Protein AF-A0A8S2XJT2-F1 (afdb_monomer_lite)

InterPro domains:
  IPR005677 Fumarate hydratase, class II [PTHR11444] (1-74)
  IPR008948 L-Aspartase-like [SSF48557] (1-74)
  IPR022761 Fumarate lyase, N-terminal [PF00206] (7-71)
  IPR024083 Fumarase/histidase, N-terminal [G3DSA:1.10.275.10] (1-74)

Radius of gyration: 12.24 Å; chains: 1; bounding box: 31×17×32 Å

pLDDT: mean 98.11, std 0.96, range [93.81, 98.88]

Structure (mmCIF, N/CA/C/O backbone):
data_AF-A0A8S2XJT2-F1
#
_entry.id   AF-A0A8S2XJT2-F1
#
loop_
_atom_site.group_PDB
_atom_site.id
_atom_site.type_symbol
_atom_site.label_atom_id
_atom_site.label_alt_id
_atom_site.label_comp_id
_atom_site.label_asym_id
_atom_site.label_entity_id
_atom_site.label_seq_id
_atom_site.pdbx_PDB_ins_code
_atom_site.Cartn_x
_atom_site.Cartn_y
_atom_site.Cartn_z
_atom_site.occupancy
_atom_site.B_iso_or_equiv
_atom_site.auth_seq_id
_atom_site.auth_comp_id
_atom_site.auth_asym_id
_atom_site.auth_atom_id
_atom_site.pdbx_PDB_model_num
ATOM 1 N N . MET A 1 1 ? 8.528 -1.079 -9.510 1.00 96.56 1 MET A N 1
ATOM 2 C CA . MET A 1 1 ? 9.234 -1.752 -8.388 1.00 96.56 1 MET A CA 1
ATOM 3 C C . MET A 1 1 ? 8.902 -3.241 -8.398 1.00 96.56 1 MET A C 1
ATOM 5 O O . MET A 1 1 ? 7.822 -3.559 -8.879 1.00 96.56 1 MET A O 1
ATOM 9 N N . PRO A 1 2 ? 9.769 -4.159 -7.924 1.00 97.75 2 PRO A N 1
ATOM 10 C CA . PRO A 1 2 ? 9.408 -5.576 -7.828 1.00 97.75 2 PRO A CA 1
ATOM 11 C C . PRO A 1 2 ? 8.135 -5.763 -6.993 1.00 97.75 2 PRO A C 1
ATOM 13 O O . PRO A 1 2 ? 8.078 -5.273 -5.865 1.00 97.75 2 PRO A O 1
ATOM 16 N N . LEU A 1 3 ? 7.134 -6.458 -7.539 1.00 97.69 3 LEU A N 1
ATOM 17 C CA . LEU A 1 3 ? 5.825 -6.633 -6.892 1.00 97.69 3 LEU A CA 1
ATOM 18 C C . LEU A 1 3 ? 5.911 -7.235 -5.477 1.00 97.69 3 LEU A C 1
ATOM 20 O O . LEU A 1 3 ? 5.296 -6.661 -4.581 1.00 97.69 3 LEU A O 1
ATOM 24 N N . PRO A 1 4 ? 6.770 -8.239 -5.197 1.00 98.38 4 PRO A N 1
ATOM 25 C CA . PRO A 1 4 ? 6.900 -8.772 -3.838 1.00 98.38 4 PRO A CA 1
ATOM 26 C C . PRO A 1 4 ? 7.333 -7.729 -2.796 1.00 98.38 4 PRO A C 1
ATOM 28 O O . PRO A 1 4 ? 7.000 -7.832 -1.618 1.00 98.38 4 PRO A O 1
ATOM 31 N N . LEU A 1 5 ? 8.075 -6.693 -3.208 1.00 98.38 5 LEU A N 1
ATOM 32 C CA . LEU A 1 5 ? 8.452 -5.606 -2.306 1.00 98.38 5 LEU A CA 1
ATOM 33 C C . LEU A 1 5 ? 7.263 -4.671 -2.031 1.00 98.38 5 LEU A C 1
ATOM 35 O O . LEU A 1 5 ? 7.130 -4.176 -0.916 1.00 98.38 5 LEU A O 1
ATOM 39 N N . ILE A 1 6 ? 6.386 -4.456 -3.013 1.00 98.62 6 ILE A N 1
ATOM 40 C CA . ILE A 1 6 ? 5.140 -3.696 -2.834 1.00 98.62 6 ILE A CA 1
ATOM 41 C C . ILE A 1 6 ? 4.175 -4.441 -1.901 1.00 98.62 6 ILE A C 1
ATOM 43 O O . ILE A 1 6 ? 3.645 -3.837 -0.969 1.00 98.62 6 ILE A O 1
ATOM 47 N N . GLU A 1 7 ? 4.025 -5.755 -2.072 1.00 98.69 7 GLU A N 1
ATOM 48 C CA . GLU A 1 7 ? 3.258 -6.616 -1.159 1.00 98.69 7 GLU A CA 1
ATOM 49 C C . GLU A 1 7 ? 3.798 -6.519 0.280 1.00 98.69 7 GLU A C 1
ATOM 51 O O . GLU A 1 7 ? 3.035 -6.338 1.234 1.00 98.69 7 GLU A O 1
ATOM 56 N N . ALA A 1 8 ? 5.127 -6.534 0.446 1.00 98.75 8 ALA A N 1
ATOM 57 C CA . ALA A 1 8 ? 5.772 -6.354 1.747 1.00 98.75 8 ALA A CA 1
ATOM 58 C C . ALA A 1 8 ? 5.494 -4.973 2.370 1.00 98.75 8 ALA A C 1
ATOM 60 O O . ALA A 1 8 ? 5.307 -4.870 3.585 1.00 98.75 8 ALA A O 1
ATOM 61 N N . PHE A 1 9 ? 5.414 -3.910 1.563 1.00 98.69 9 PHE A N 1
ATOM 62 C CA . PHE A 1 9 ? 4.964 -2.602 2.042 1.00 98.69 9 PHE A CA 1
ATOM 63 C C . PHE A 1 9 ? 3.498 -2.633 2.500 1.00 98.69 9 PHE A C 1
ATOM 65 O O . PHE A 1 9 ? 3.188 -2.036 3.532 1.00 98.69 9 PHE A O 1
ATOM 72 N N . GLY A 1 10 ? 2.618 -3.352 1.796 1.00 98.69 10 GLY A N 1
ATOM 73 C CA . GLY A 1 10 ? 1.237 -3.590 2.232 1.00 98.69 10 GLY A CA 1
ATOM 74 C C . GLY A 1 10 ? 1.178 -4.251 3.614 1.00 98.69 10 GLY A C 1
ATOM 75 O O . GLY A 1 10 ? 0.520 -3.735 4.520 1.00 98.69 10 GLY A O 1
ATOM 76 N N . LEU A 1 11 ? 1.955 -5.321 3.824 1.00 98.81 11 LEU A N 1
ATOM 77 C CA . LEU A 1 11 ? 2.081 -5.989 5.130 1.00 98.81 11 LEU A CA 1
ATOM 78 C C . LEU A 1 11 ? 2.581 -5.035 6.225 1.00 98.81 11 LEU A C 1
ATOM 80 O O . LEU A 1 11 ? 2.001 -4.976 7.312 1.00 98.81 11 LEU A O 1
ATOM 84 N N . LEU A 1 12 ? 3.632 -4.262 5.932 1.00 98.81 12 LEU A N 1
ATOM 85 C CA . LEU A 1 12 ? 4.205 -3.289 6.862 1.00 98.81 12 LEU A CA 1
ATOM 86 C C . LEU A 1 12 ? 3.170 -2.238 7.285 1.00 98.81 12 LEU A C 1
ATOM 88 O O . LEU A 1 12 ? 2.994 -1.986 8.478 1.00 98.81 12 LEU A O 1
ATOM 92 N N . LYS A 1 13 ? 2.470 -1.626 6.325 1.00 98.69 13 LYS A N 1
ATOM 93 C CA . LYS A 1 13 ? 1.502 -0.554 6.603 1.00 98.69 13 LYS A CA 1
ATOM 94 C C . LYS A 1 13 ? 0.267 -1.076 7.333 1.00 98.69 13 LYS A C 1
ATOM 96 O O . LYS A 1 13 ? -0.189 -0.407 8.263 1.00 98.69 13 LYS A O 1
ATOM 101 N N . LYS A 1 14 ? -0.197 -2.291 7.014 1.00 98.69 14 LYS A N 1
ATOM 102 C CA . LYS A 1 14 ? -1.262 -2.971 7.767 1.00 98.69 14 LYS A CA 1
ATOM 103 C C . LYS A 1 14 ? -0.865 -3.187 9.226 1.00 98.69 14 LYS A C 1
ATOM 105 O O . LYS A 1 14 ? -1.620 -2.835 10.131 1.00 98.69 14 LYS A O 1
ATOM 110 N N . ALA A 1 15 ? 0.340 -3.707 9.470 1.00 98.69 15 ALA A N 1
ATOM 111 C CA . ALA A 1 15 ? 0.845 -3.902 10.827 1.00 98.69 15 ALA A CA 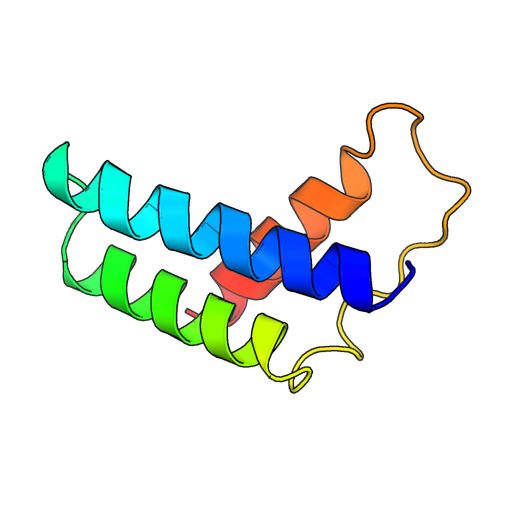1
ATOM 112 C C . ALA A 1 15 ? 0.924 -2.574 11.599 1.00 98.69 15 ALA A C 1
ATOM 114 O O . ALA A 1 15 ? 0.492 -2.507 12.752 1.00 98.69 15 ALA A O 1
ATOM 115 N N . CYS A 1 16 ? 1.401 -1.501 10.958 1.00 98.62 16 CYS A N 1
ATOM 116 C CA . CYS A 1 16 ? 1.415 -0.165 11.553 1.00 98.62 16 CYS A CA 1
ATOM 117 C C . CYS A 1 16 ? 0.008 0.329 11.920 1.00 98.62 16 CYS A C 1
ATOM 119 O O . CYS A 1 16 ? -0.164 0.854 13.018 1.00 98.62 16 CYS A O 1
ATOM 121 N N . ALA A 1 17 ? -0.994 0.152 11.052 1.00 98.50 17 ALA A N 1
ATOM 122 C CA . ALA A 1 17 ? -2.374 0.562 11.330 1.00 98.50 17 ALA A CA 1
ATOM 123 C C . ALA A 1 17 ? -2.950 -0.166 12.557 1.00 98.50 17 ALA A C 1
ATOM 125 O O . ALA A 1 17 ? -3.403 0.483 13.502 1.00 98.50 17 ALA A O 1
ATOM 126 N N . ILE A 1 18 ? -2.810 -1.497 12.596 1.00 98.12 18 ILE A N 1
ATOM 127 C CA . ILE A 1 18 ? -3.268 -2.347 13.708 1.00 98.12 18 ILE A CA 1
ATOM 128 C C . ILE A 1 18 ? -2.591 -1.956 15.029 1.00 98.12 18 ILE A C 1
ATOM 130 O O . ILE A 1 18 ? -3.237 -1.905 16.077 1.00 98.12 18 ILE A O 1
ATOM 134 N N . VAL A 1 19 ? -1.281 -1.688 15.011 1.00 98.50 19 VAL A N 1
ATOM 135 C CA . VAL A 1 19 ? -0.564 -1.253 16.218 1.00 98.50 19 VAL A CA 1
ATOM 136 C C . VAL A 1 19 ? -1.019 0.145 16.634 1.00 98.50 19 VAL A C 1
ATOM 138 O O . VAL A 1 19 ? -1.345 0.340 17.802 1.00 98.50 19 VAL A O 1
ATOM 141 N N . ASN A 1 20 ? -1.120 1.095 15.703 1.00 98.50 20 ASN A N 1
ATOM 142 C CA . ASN A 1 20 ? -1.522 2.473 15.999 1.00 98.50 20 ASN A CA 1
ATOM 143 C C . ASN A 1 20 ? -2.950 2.572 16.549 1.00 98.50 20 ASN A C 1
ATOM 145 O O . ASN A 1 20 ? -3.225 3.455 17.361 1.00 98.50 20 ASN A O 1
ATOM 149 N N . GLN A 1 21 ? -3.844 1.647 16.190 1.00 97.31 21 GLN A N 1
ATOM 150 C CA . GLN A 1 21 ? -5.176 1.537 16.793 1.00 97.31 21 GLN A CA 1
ATOM 151 C C . GLN A 1 21 ? -5.111 1.352 18.315 1.00 97.31 21 GLN A C 1
ATOM 153 O O . GLN A 1 21 ? -5.888 1.960 19.048 1.00 97.31 21 GLN A O 1
ATOM 158 N N . LYS A 1 22 ? -4.122 0.600 18.815 1.00 96.88 22 LYS A N 1
ATOM 159 C CA . LYS A 1 22 ? -3.888 0.420 20.260 1.00 96.88 22 LYS A CA 1
ATOM 160 C C . LYS A 1 22 ? -3.353 1.681 20.947 1.00 96.88 22 LYS A C 1
ATOM 162 O O . LYS A 1 22 ? -3.424 1.772 22.168 1.00 96.88 22 LYS A O 1
ATOM 167 N N . PHE A 1 23 ? -2.836 2.638 20.177 1.00 97.75 23 PHE A N 1
ATOM 168 C CA . PHE A 1 23 ? -2.264 3.899 20.655 1.00 97.75 23 PHE A CA 1
ATOM 169 C C . PHE A 1 23 ? -3.116 5.129 20.291 1.00 97.75 23 PHE A C 1
ATOM 171 O O . PHE A 1 23 ? -2.639 6.256 20.405 1.00 97.75 23 PHE A O 1
ATOM 178 N N . GLY A 1 24 ? -4.380 4.935 19.892 1.00 96.50 24 GLY A N 1
ATOM 179 C CA . GLY A 1 24 ? -5.351 6.024 19.725 1.00 96.50 24 GLY A CA 1
ATOM 180 C C . GLY A 1 24 ? -5.759 6.352 18.287 1.00 96.50 24 GLY A C 1
ATOM 181 O O . GLY A 1 24 ? -6.508 7.306 18.084 1.00 96.50 24 GLY A O 1
ATOM 182 N N . LEU A 1 25 ? -5.325 5.579 17.284 1.00 97.81 25 LEU A N 1
ATOM 183 C CA . LEU A 1 25 ? -5.886 5.690 15.934 1.00 97.81 25 LEU A CA 1
ATOM 184 C C . LEU A 1 25 ? -7.350 5.221 15.931 1.00 97.81 25 LEU A C 1
ATOM 186 O O . LEU A 1 25 ? -7.671 4.158 16.458 1.00 97.81 25 LEU A O 1
ATOM 190 N N . ALA A 1 26 ? -8.240 5.997 15.309 1.00 98.06 26 ALA A N 1
ATOM 191 C CA . ALA A 1 26 ? -9.658 5.656 15.231 1.00 98.06 26 ALA A CA 1
ATOM 192 C C . ALA A 1 26 ? -9.879 4.318 14.503 1.00 98.06 26 ALA A C 1
ATOM 194 O O . ALA A 1 26 ? -9.353 4.125 13.406 1.00 98.06 26 ALA A O 1
ATOM 195 N N . ASN A 1 27 ? -10.719 3.439 15.067 1.00 97.25 27 ASN A N 1
ATOM 196 C CA . ASN A 1 27 ? -11.012 2.110 14.505 1.00 97.25 27 ASN A CA 1
ATOM 197 C C . ASN A 1 27 ? -11.385 2.180 13.021 1.00 97.25 27 ASN A C 1
ATOM 199 O O . ASN A 1 27 ? -10.742 1.538 12.205 1.00 97.25 27 ASN A O 1
ATOM 203 N N . LYS A 1 28 ? -12.323 3.067 12.658 1.00 98.06 28 LYS A N 1
ATOM 204 C CA . LYS A 1 28 ? -12.758 3.254 11.266 1.00 98.06 28 LYS A CA 1
ATOM 205 C C . LYS A 1 28 ? -11.593 3.552 10.312 1.00 98.06 28 LYS A C 1
ATOM 207 O O . LYS A 1 28 ? -11.602 3.083 9.182 1.00 98.06 28 LYS A O 1
ATOM 212 N N . LEU A 1 29 ? -10.610 4.336 10.760 1.00 98.00 29 LEU A N 1
ATOM 213 C CA . LEU A 1 29 ? -9.443 4.683 9.952 1.00 98.00 29 LEU A CA 1
ATOM 214 C C . LEU A 1 29 ? -8.449 3.514 9.877 1.00 98.00 29 LEU A C 1
ATOM 216 O O . LEU A 1 29 ? -7.937 3.228 8.801 1.00 98.00 29 LEU A O 1
ATOM 220 N N . SER A 1 30 ? -8.216 2.814 10.992 1.00 98.44 30 SER A N 1
ATOM 221 C CA . SER A 1 30 ? -7.400 1.589 11.022 1.00 98.44 30 SER A CA 1
ATOM 222 C C . SER A 1 30 ? -7.957 0.512 10.085 1.00 98.44 30 SER A C 1
ATOM 224 O O . SER A 1 30 ? -7.206 -0.080 9.308 1.00 98.44 30 SER A O 1
ATOM 226 N N . ASP A 1 31 ? -9.275 0.308 10.115 1.00 98.31 31 ASP A N 1
ATOM 227 C CA . ASP A 1 31 ? -9.976 -0.691 9.310 1.00 98.31 31 ASP A CA 1
ATOM 228 C C . ASP A 1 31 ? -9.900 -0.348 7.815 1.00 98.31 31 ASP A C 1
ATOM 230 O O . ASP A 1 31 ? -9.545 -1.206 7.008 1.00 98.31 31 ASP A O 1
ATOM 234 N N . ALA A 1 32 ? -10.140 0.918 7.449 1.00 98.62 32 ALA A N 1
ATOM 235 C CA . ALA A 1 32 ? -10.048 1.381 6.063 1.00 98.62 32 ALA A CA 1
ATOM 236 C C . ALA A 1 32 ? -8.620 1.248 5.499 1.00 98.62 32 ALA A C 1
ATOM 238 O O . ALA A 1 32 ? -8.424 0.710 4.407 1.00 98.62 32 ALA A O 1
ATOM 239 N N . ILE A 1 33 ? -7.606 1.648 6.278 1.00 98.75 33 ILE A N 1
ATOM 240 C CA . ILE A 1 33 ? -6.193 1.466 5.910 1.00 98.75 33 ILE A CA 1
ATOM 241 C C . ILE A 1 33 ? -5.864 -0.023 5.759 1.00 98.75 33 ILE A C 1
ATOM 243 O O . ILE A 1 33 ? -5.207 -0.411 4.794 1.00 98.75 33 ILE A O 1
ATOM 247 N N . SER A 1 34 ? -6.318 -0.861 6.694 1.00 98.69 34 SER A N 1
ATOM 248 C CA . SER A 1 34 ? -6.056 -2.303 6.669 1.00 98.69 34 SER A CA 1
ATOM 249 C C . SER A 1 34 ? -6.674 -2.970 5.443 1.00 98.69 34 SER A C 1
ATOM 251 O O . SER A 1 34 ? -6.007 -3.783 4.808 1.00 98.69 34 SER A O 1
ATOM 253 N N . GLN A 1 35 ? -7.894 -2.577 5.065 1.00 98.75 35 GLN A N 1
ATOM 254 C CA . GLN A 1 35 ? -8.552 -3.060 3.853 1.00 98.75 35 GLN A CA 1
ATOM 255 C C . GLN A 1 35 ? -7.778 -2.661 2.589 1.00 98.75 35 GLN A C 1
ATOM 257 O O . GLN A 1 35 ? -7.537 -3.505 1.729 1.00 98.75 35 GLN A O 1
ATOM 262 N N . ALA A 1 36 ? -7.343 -1.402 2.482 1.00 98.75 36 ALA A N 1
ATOM 263 C CA . ALA A 1 36 ? -6.524 -0.960 1.354 1.00 98.75 36 ALA A CA 1
ATOM 264 C C . ALA A 1 36 ? -5.185 -1.718 1.286 1.00 98.75 36 ALA A C 1
ATOM 266 O O . ALA A 1 36 ? -4.731 -2.081 0.202 1.00 98.75 36 ALA A O 1
ATOM 267 N N . CYS A 1 37 ? -4.566 -2.009 2.436 1.00 98.81 37 CYS A N 1
ATOM 268 C CA . CYS A 1 37 ? -3.349 -2.818 2.489 1.00 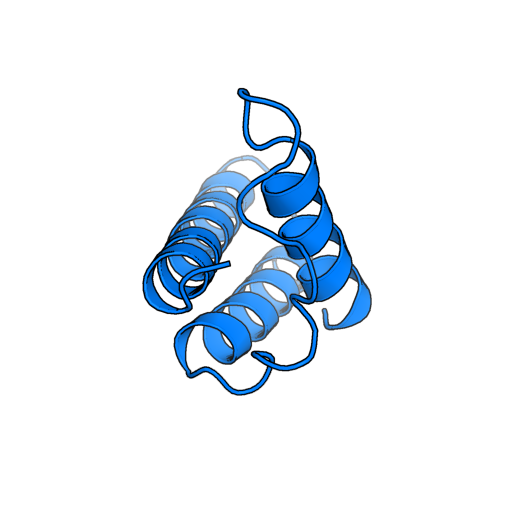98.81 37 CYS A CA 1
ATOM 269 C C . CYS A 1 37 ? -3.585 -4.261 2.022 1.00 98.81 37 CYS A C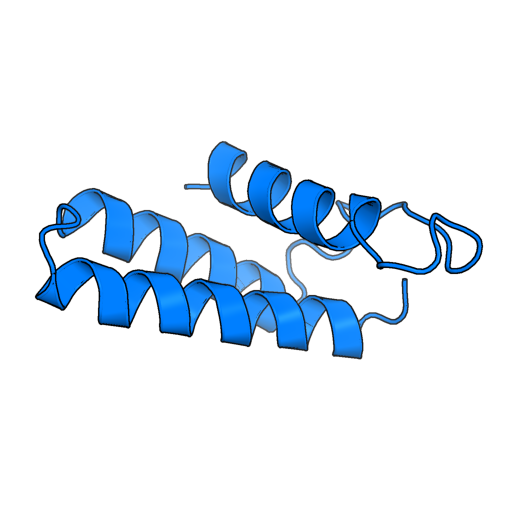 1
ATOM 271 O O . CYS A 1 37 ? -2.733 -4.797 1.321 1.00 98.81 37 CYS A O 1
ATOM 273 N N . ASP A 1 38 ? -4.721 -4.875 2.365 1.00 98.81 38 ASP A N 1
ATOM 274 C CA . ASP A 1 38 ? -5.071 -6.220 1.889 1.00 98.81 38 ASP A CA 1
ATOM 275 C C . ASP A 1 38 ? -5.220 -6.265 0.366 1.00 98.81 38 ASP A C 1
ATOM 277 O O . ASP A 1 38 ? -4.739 -7.193 -0.273 1.00 98.81 38 ASP A O 1
ATOM 281 N N . GLU A 1 39 ? -5.780 -5.223 -0.250 1.00 98.69 39 GLU A N 1
ATOM 282 C CA . GLU A 1 39 ? -5.855 -5.135 -1.713 1.00 98.69 39 GLU A CA 1
ATOM 283 C C . GLU A 1 39 ? -4.481 -4.976 -2.383 1.00 98.69 39 GLU A C 1
ATOM 285 O O . GLU A 1 39 ? -4.288 -5.466 -3.498 1.00 98.69 39 GLU A O 1
ATOM 290 N N . ILE A 1 40 ? -3.514 -4.340 -1.709 1.00 98.69 40 ILE A N 1
ATOM 291 C CA . ILE A 1 40 ? -2.112 -4.299 -2.160 1.00 98.69 40 ILE A CA 1
ATOM 292 C C . ILE A 1 40 ? -1.473 -5.686 -2.047 1.00 98.69 40 ILE A C 1
ATOM 294 O O . ILE A 1 40 ? -0.822 -6.125 -2.990 1.00 98.69 40 ILE A O 1
ATOM 298 N N . ILE A 1 41 ? -1.662 -6.376 -0.918 1.00 98.75 41 ILE A N 1
ATOM 299 C CA . ILE A 1 41 ? -1.104 -7.718 -0.671 1.00 98.75 41 ILE A CA 1
ATOM 300 C C . ILE A 1 41 ? -1.674 -8.739 -1.666 1.00 98.75 41 ILE A C 1
ATOM 302 O O . ILE A 1 41 ? -0.938 -9.580 -2.169 1.00 98.75 41 ILE A O 1
ATOM 306 N N . ASP A 1 42 ? -2.960 -8.624 -2.001 1.00 98.44 42 ASP A N 1
ATOM 307 C CA . ASP A 1 42 ? -3.632 -9.453 -3.008 1.00 98.44 42 ASP A CA 1
ATOM 308 C C . ASP A 1 42 ? -3.224 -9.102 -4.456 1.00 98.44 42 ASP A C 1
ATOM 310 O O . ASP A 1 42 ? -3.700 -9.728 -5.406 1.00 98.44 42 ASP A O 1
ATOM 314 N N . GLY A 1 43 ? -2.404 -8.063 -4.657 1.00 98.06 43 GLY A N 1
ATOM 315 C CA . GLY A 1 43 ? -1.957 -7.603 -5.973 1.00 98.06 43 GLY A CA 1
ATOM 316 C C . GLY A 1 43 ? -3.021 -6.872 -6.801 1.00 98.06 43 GLY A C 1
ATOM 317 O O . GLY A 1 43 ? -2.798 -6.592 -7.980 1.00 98.06 43 GLY A O 1
ATOM 318 N N . LYS A 1 44 ? -4.174 -6.519 -6.216 1.00 98.56 44 LYS A N 1
ATOM 319 C CA . LYS A 1 44 ? -5.289 -5.854 -6.926 1.00 98.56 44 LYS A CA 1
ATOM 320 C C . LYS A 1 44 ? -4.946 -4.434 -7.375 1.00 98.56 44 LYS A C 1
ATOM 322 O O . LYS A 1 44 ? -5.592 -3.912 -8.276 1.00 98.56 44 LYS A O 1
ATOM 327 N N . LEU A 1 45 ? -3.944 -3.816 -6.748 1.00 98.31 45 LEU A N 1
ATOM 328 C CA . LEU A 1 45 ? -3.537 -2.430 -6.991 1.00 98.31 45 LEU A CA 1
ATOM 329 C C . LEU A 1 45 ? -2.167 -2.305 -7.682 1.00 98.31 45 LEU A C 1
ATOM 331 O O . LEU A 1 45 ? -1.583 -1.224 -7.677 1.00 98.31 45 LEU A O 1
ATOM 335 N N . ASN A 1 46 ? -1.644 -3.383 -8.279 1.00 98.06 46 ASN A N 1
ATOM 336 C CA . ASN A 1 46 ? -0.292 -3.421 -8.858 1.00 98.06 46 ASN A CA 1
ATOM 337 C C . ASN A 1 46 ? -0.020 -2.313 -9.892 1.00 98.06 46 ASN A C 1
ATOM 339 O O . ASN A 1 46 ? 1.087 -1.771 -9.932 1.00 98.06 46 ASN A O 1
ATOM 343 N N . ASP A 1 47 ? -1.034 -1.917 -10.662 1.00 98.31 47 ASP A N 1
ATOM 344 C CA . ASP A 1 47 ? -0.920 -0.874 -11.690 1.00 98.31 47 ASP A CA 1
ATOM 345 C C . ASP A 1 47 ? -0.711 0.543 -11.111 1.00 98.31 47 ASP A C 1
ATOM 347 O O . ASP A 1 47 ? -0.343 1.467 -11.837 1.00 98.31 47 ASP A O 1
ATOM 351 N N . HIS A 1 48 ? -0.880 0.730 -9.797 1.00 98.50 48 HIS A N 1
ATOM 352 C CA . HIS A 1 48 ? -0.712 2.018 -9.112 1.00 98.50 48 HIS A CA 1
ATOM 353 C C . HIS A 1 48 ? 0.710 2.265 -8.569 1.00 98.50 48 HIS A C 1
ATOM 355 O O . HIS A 1 48 ? 0.946 3.262 -7.877 1.00 98.50 48 HIS A O 1
ATOM 361 N N . PHE A 1 49 ? 1.676 1.398 -8.900 1.00 98.38 49 PHE A N 1
ATOM 362 C CA . PHE A 1 49 ? 3.071 1.493 -8.441 1.00 98.38 49 PHE A CA 1
ATOM 363 C C . PHE A 1 49 ? 4.074 1.674 -9.598 1.00 98.38 49 PHE A C 1
ATOM 365 O O . PHE A 1 49 ? 4.937 0.816 -9.824 1.00 98.38 49 PHE A O 1
ATOM 372 N N . PRO A 1 50 ? 4.015 2.802 -10.336 1.00 98.12 50 PRO A N 1
ATOM 373 C CA . PRO A 1 50 ? 4.770 2.997 -11.578 1.00 98.12 50 PRO A CA 1
ATOM 374 C C . PRO A 1 50 ? 6.267 3.280 -11.367 1.00 98.12 50 PRO A C 1
ATOM 376 O O . PRO A 1 50 ? 7.028 3.360 -12.331 1.00 98.12 50 PRO A O 1
ATOM 379 N N . LEU A 1 51 ? 6.715 3.473 -10.122 1.00 98.00 51 LEU A N 1
ATOM 380 C CA . LEU A 1 51 ? 8.079 3.910 -9.835 1.00 98.00 51 LEU A CA 1
ATOM 381 C C . LEU A 1 51 ? 9.130 2.856 -10.212 1.00 98.00 51 LEU A C 1
ATOM 383 O O . LEU A 1 51 ? 8.990 1.655 -9.948 1.00 98.00 51 LEU A O 1
ATOM 387 N N . SER A 1 52 ? 10.228 3.330 -10.801 1.00 96.38 52 SER A N 1
ATOM 388 C CA . SER A 1 52 ? 11.373 2.495 -11.169 1.00 96.38 52 SER A CA 1
ATOM 389 C C . SER A 1 52 ? 12.272 2.180 -9.963 1.00 96.38 52 SER A C 1
ATOM 391 O O . SER A 1 52 ? 12.186 2.819 -8.917 1.00 96.38 52 SER A O 1
ATOM 393 N N . ILE A 1 53 ? 13.167 1.199 -10.112 1.00 97.31 53 ILE A N 1
ATOM 394 C CA . ILE A 1 53 ? 14.178 0.863 -9.090 1.00 97.31 53 ILE A CA 1
ATOM 395 C C . ILE A 1 53 ? 15.192 2.009 -8.919 1.00 97.31 53 ILE A C 1
ATOM 397 O O . ILE A 1 53 ? 15.690 2.242 -7.820 1.00 97.31 53 ILE A O 1
ATOM 401 N N . TRP A 1 54 ? 15.462 2.756 -9.991 1.00 97.31 54 TRP A N 1
ATOM 402 C CA . TRP A 1 54 ? 16.444 3.840 -10.044 1.00 97.31 54 TRP A CA 1
ATOM 403 C C . TRP A 1 54 ? 15.843 5.141 -9.513 1.00 97.31 54 TRP A C 1
ATOM 405 O O . TRP A 1 54 ? 15.490 6.054 -10.257 1.00 97.31 54 TRP A O 1
ATOM 415 N N . GLN A 1 55 ? 15.674 5.184 -8.2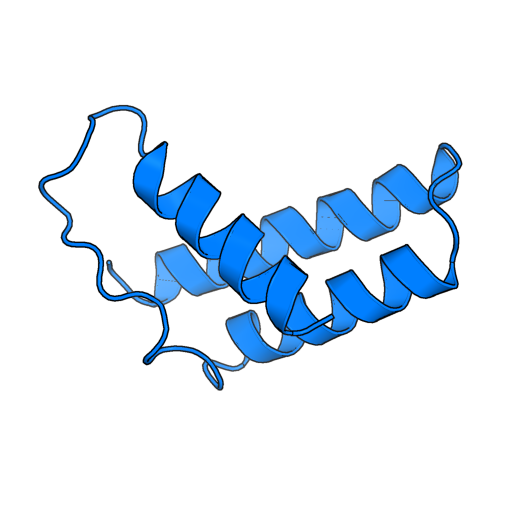01 1.00 96.50 55 GLN A N 1
ATOM 416 C CA . GLN A 1 55 ? 15.059 6.283 -7.466 1.00 96.50 55 GLN A CA 1
ATOM 417 C C .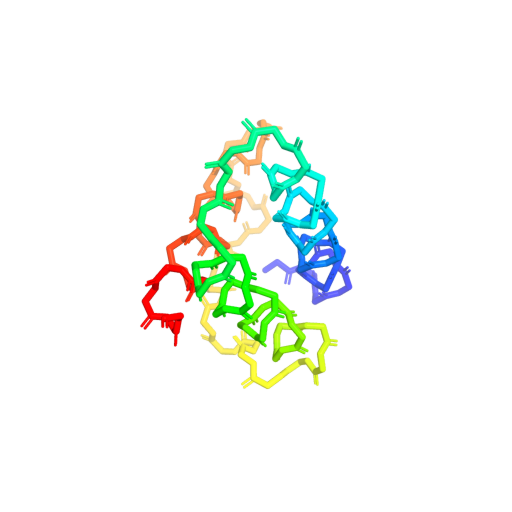 GLN A 1 55 ? 16.008 6.727 -6.333 1.00 96.50 55 GLN A C 1
ATOM 419 O O . GLN A 1 55 ? 17.164 6.300 -6.291 1.00 96.50 55 GLN A O 1
ATOM 424 N N . THR A 1 56 ? 15.562 7.578 -5.404 1.00 93.88 56 THR A N 1
ATOM 425 C CA . THR A 1 56 ? 16.369 7.892 -4.207 1.00 93.88 56 THR A CA 1
ATOM 426 C C . THR A 1 56 ? 16.799 6.624 -3.451 1.00 93.88 56 THR A C 1
ATOM 428 O O . THR A 1 56 ? 15.992 5.717 -3.236 1.00 93.88 56 THR A O 1
ATOM 431 N N . GLY A 1 57 ? 18.057 6.572 -2.998 1.00 96.38 57 GLY A N 1
ATOM 432 C CA . GLY A 1 57 ? 18.643 5.393 -2.342 1.00 96.38 57 GLY A CA 1
ATOM 433 C C . GLY A 1 57 ? 17.997 5.011 -1.005 1.00 96.38 57 GLY A C 1
ATOM 434 O O . GLY A 1 57 ? 18.133 3.878 -0.558 1.00 96.38 57 GLY A O 1
ATOM 435 N N . SER A 1 58 ? 17.250 5.925 -0.384 1.00 97.75 58 SER A N 1
ATOM 436 C CA . SER A 1 58 ? 16.451 5.643 0.815 1.00 97.75 58 SER A CA 1
ATOM 437 C C . SER A 1 58 ? 15.129 4.924 0.520 1.00 97.75 58 SER A C 1
ATOM 439 O O . SER A 1 58 ? 14.449 4.501 1.451 1.00 97.75 58 SER A O 1
ATOM 441 N N . GLY A 1 59 ? 14.705 4.850 -0.748 1.00 97.62 59 GLY A N 1
ATOM 442 C CA . GLY A 1 59 ? 13.394 4.318 -1.132 1.00 97.62 59 GLY A CA 1
ATOM 443 C C . GLY A 1 59 ? 12.206 5.211 -0.744 1.00 97.62 59 GLY A C 1
ATOM 444 O O . GLY A 1 59 ? 11.062 4.755 -0.774 1.00 97.62 59 GLY A O 1
ATOM 445 N N . THR A 1 60 ? 12.443 6.484 -0.392 1.00 98.12 60 THR A N 1
ATOM 446 C CA . THR A 1 60 ? 11.391 7.411 0.073 1.00 98.12 60 THR A CA 1
ATOM 447 C C . THR A 1 60 ? 10.234 7.532 -0.918 1.00 98.12 60 THR A C 1
ATOM 449 O O . THR A 1 60 ? 9.084 7.569 -0.492 1.00 98.12 60 THR A O 1
ATOM 452 N N . GLN A 1 61 ? 10.511 7.556 -2.226 1.00 98.50 61 GLN A N 1
ATOM 453 C CA . GLN A 1 61 ? 9.469 7.702 -3.249 1.00 98.50 61 GLN A CA 1
ATOM 454 C C . GLN A 1 61 ? 8.532 6.486 -3.266 1.00 98.50 61 GLN A C 1
ATOM 456 O O . GLN A 1 61 ? 7.321 6.666 -3.263 1.00 98.50 61 GLN A O 1
ATOM 461 N N . THR A 1 62 ? 9.059 5.261 -3.176 1.00 98.50 62 THR A N 1
ATOM 462 C CA . THR A 1 62 ? 8.232 4.041 -3.076 1.00 98.50 62 THR A CA 1
ATOM 463 C C . THR A 1 62 ? 7.422 4.006 -1.784 1.00 98.50 62 THR A C 1
ATOM 465 O O . THR A 1 62 ? 6.227 3.722 -1.824 1.00 98.50 62 THR A O 1
ATOM 468 N N . ASN A 1 63 ? 8.031 4.352 -0.643 1.00 98.69 63 ASN A N 1
ATOM 469 C CA . ASN A 1 63 ? 7.296 4.432 0.623 1.00 98.69 63 ASN A CA 1
ATOM 470 C C . ASN A 1 63 ? 6.144 5.450 0.551 1.00 98.69 63 ASN A C 1
ATOM 472 O O . ASN A 1 63 ? 5.056 5.172 1.050 1.00 98.69 63 ASN A O 1
ATOM 476 N N . MET A 1 64 ? 6.368 6.613 -0.070 1.00 98.75 64 MET A N 1
ATOM 477 C CA . MET A 1 64 ? 5.324 7.623 -0.251 1.00 98.75 64 MET A CA 1
ATOM 478 C C . MET A 1 64 ? 4.257 7.192 -1.254 1.00 98.75 64 MET A C 1
ATOM 480 O O . MET A 1 64 ? 3.081 7.337 -0.946 1.00 98.75 64 MET A O 1
ATOM 484 N N . ASN A 1 65 ? 4.634 6.573 -2.374 1.00 98.69 65 ASN A N 1
ATOM 485 C CA . ASN A 1 65 ? 3.680 6.034 -3.342 1.00 98.69 65 ASN A CA 1
ATOM 486 C C . ASN A 1 65 ? 2.727 5.028 -2.677 1.00 98.69 65 ASN A C 1
ATOM 488 O O . ASN A 1 65 ? 1.524 5.102 -2.904 1.00 98.69 65 ASN A O 1
ATOM 492 N N . VAL A 1 66 ? 3.230 4.145 -1.806 1.00 98.75 66 VAL A N 1
ATOM 493 C CA . VAL A 1 66 ? 2.371 3.240 -1.025 1.00 98.75 66 VAL A CA 1
ATOM 494 C C . VAL A 1 66 ? 1.450 4.005 -0.078 1.00 98.75 66 VAL A C 1
ATOM 496 O O . VAL A 1 66 ? 0.258 3.707 -0.038 1.00 98.75 66 VAL A O 1
ATOM 499 N N . ASN A 1 67 ? 1.959 5.000 0.655 1.00 98.81 67 ASN A N 1
ATOM 500 C CA . ASN A 1 67 ? 1.118 5.817 1.537 1.00 98.81 67 ASN A CA 1
ATOM 501 C C . ASN A 1 67 ? -0.021 6.500 0.764 1.00 98.81 67 ASN A C 1
ATOM 503 O O . ASN A 1 67 ? -1.157 6.505 1.229 1.00 98.81 67 ASN A O 1
ATOM 507 N N . GLU A 1 68 ? 0.278 7.060 -0.407 1.00 98.88 68 GLU A N 1
ATOM 508 C CA . GLU A 1 68 ? -0.689 7.769 -1.246 1.00 98.88 68 GLU A CA 1
ATOM 509 C C . GLU A 1 68 ? -1.736 6.820 -1.835 1.00 98.88 68 GLU A C 1
ATOM 511 O O . GLU A 1 68 ? -2.923 7.142 -1.807 1.00 98.88 68 GLU A O 1
ATOM 516 N N . VAL A 1 69 ? -1.340 5.635 -2.315 1.00 98.81 69 VAL A N 1
ATOM 517 C CA . VAL A 1 69 ? -2.289 4.629 -2.826 1.00 98.81 69 VAL A CA 1
ATOM 518 C C . VAL A 1 69 ? -3.223 4.153 -1.714 1.00 98.81 69 VAL A C 1
ATOM 520 O O . VAL A 1 69 ? -4.437 4.153 -1.904 1.00 98.81 69 VAL A O 1
ATOM 523 N N . ILE A 1 70 ? -2.683 3.830 -0.533 1.00 98.81 70 ILE A N 1
ATOM 524 C CA . ILE A 1 70 ? -3.487 3.452 0.641 1.00 98.81 70 ILE A CA 1
ATOM 525 C C . ILE A 1 70 ? -4.451 4.580 1.013 1.00 98.81 70 ILE A C 1
ATOM 527 O O . ILE A 1 70 ? -5.639 4.333 1.184 1.00 98.81 70 ILE A O 1
ATOM 531 N N . SER A 1 71 ? -3.952 5.814 1.117 1.00 98.69 71 SER A N 1
ATOM 532 C CA . SER A 1 71 ? -4.751 6.962 1.551 1.00 98.69 71 SER A CA 1
ATOM 533 C C . SER A 1 71 ? -5.868 7.327 0.578 1.00 98.69 71 SER A C 1
ATOM 535 O O . SER A 1 71 ? -6.882 7.843 1.026 1.00 98.69 71 SER A O 1
ATOM 537 N N . ASN A 1 72 ? -5.681 7.131 -0.730 1.00 98.56 72 ASN A N 1
ATOM 538 C CA . ASN A 1 72 ? -6.732 7.401 -1.716 1.00 98.56 72 ASN A CA 1
A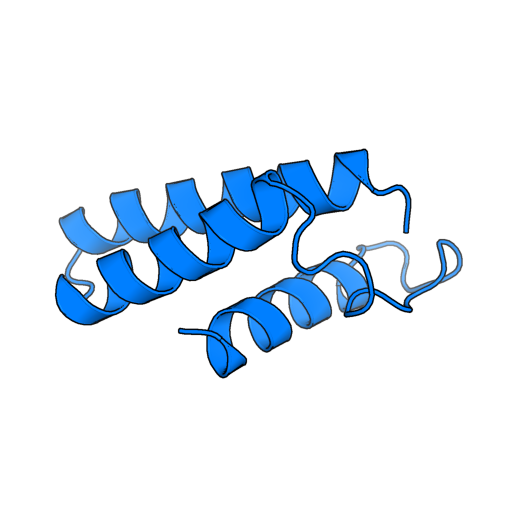TOM 539 C C . ASN A 1 72 ? -7.750 6.258 -1.809 1.00 98.56 72 ASN A C 1
ATOM 541 O O . ASN A 1 72 ? -8.877 6.479 -2.247 1.00 98.56 72 ASN A O 1
ATOM 545 N N . ARG A 1 73 ? -7.348 5.034 -1.445 1.00 98.12 73 ARG A N 1
ATOM 546 C CA . ARG A 1 73 ? -8.225 3.863 -1.476 1.00 98.12 73 ARG A CA 1
ATOM 547 C C . ARG A 1 73 ? -9.087 3.737 -0.216 1.00 98.12 73 ARG A C 1
ATOM 549 O O . ARG A 1 73 ? -10.220 3.275 -0.341 1.00 98.12 73 ARG A O 1
ATOM 556 N N . ALA A 1 74 ? -8.538 4.064 0.953 1.00 93.81 74 ALA A N 1
ATOM 557 C CA . ALA A 1 74 ? -9.191 3.978 2.264 1.00 93.81 74 ALA A CA 1
ATOM 558 C C . ALA A 1 74 ? -10.279 5.049 2.450 1.00 93.81 74 ALA A C 1
ATOM 560 O O . ALA A 1 74 ? -11.360 4.693 2.974 1.00 93.81 74 ALA A O 1
#

Organism: NCBI:txid392030

Foldseek 3Di:
DPLVVQLVLLVVQLVVLVVVVVVPDDPVLSVLLNVLSVCSNVVVCVVQQPDDPPDPPVCVVNNVSSVVSSVVRD

Secondary structure (DSSP, 8-state):
--HHHHHHHHHHHHHHHHHHHTTT--HHHHHHHHHHHHHHHTTTTGGG----SSS-TT-HHHHHHHHHHHHHH-

Sequence (74 aa):
MPLPLIEAFGLLKKACAIVNQKFGLANKLSDAISQACDEIIDGKLNDHFPLSIWQTGSGTQTNMNVNEVISNRA